Protein AF-A0A7R9LTA0-F1 (afdb_monomer)

Nearest PDB structures (foldseek):
  6tt7-assembly1_J  TM=9.162E-01  e=1.166E-02  Ovis aries

Foldseek 3Di:
DDDDDDDDDDDPDDDDPDDDDPDDDPQPADPDQDDDPVSVVVSNVCSVCVVVVNVVVVVVVVVVVVVCCVVDPVVVCVVPPPPDDPDDD

Solvent-accessible surface area (backbone atoms only — not comparable to full-atom values): 6022 Å² total; per-residue (Å²): 134,89,80,81,90,81,89,81,84,80,85,92,74,89,80,86,89,79,84,87,75,83,83,76,70,88,68,54,74,57,96,63,94,61,64,71,72,66,23,52,54,52,42,51,50,50,24,52,27,58,75,67,72,37,52,70,59,52,54,51,50,52,56,48,52,57,50,46,50,72,69,36,66,66,60,36,43,63,75,72,39,90,83,58,78,86,80,78,131

Organism: NCBI:txid1979941

pLDDT: mean 77.95, std 17.07, range [36.81, 96.31]

InterPro domains:
  IPR000711 ATPase, OSCP/delta subunit [PF00213] (37-85)
  IPR026015 F1F0 ATP synthase OSCP/delta subunit, N-terminal domain superfamily [G3DSA:1.10.520.20] (36-87)
  IPR026015 F1F0 ATP synthase OSCP/delta subunit, N-terminal domain superfamily [SSF47928] (34-85)

Sequence (89 aa):
MSRSLLSLQSLSAIAMRCASTAGSSPMVRTPVPLFGIDGRYVSAIWSAASKQKKLDAVDNELKQLLTLTQKDVRFKDLLFNPLIKVCVH

Secondary structure (DSSP, 8-state):
------------------------------SS---HHHHHHHHHHHHHHHHHT-HHHHHHHHHHHHHHHHH-HHHHHHHH-TTS-----

Radius of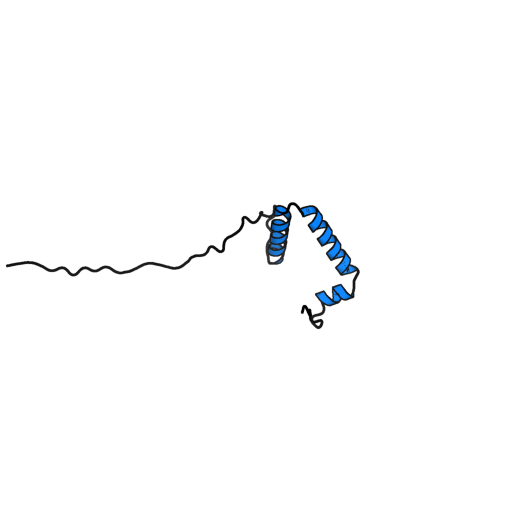 gyration: 28.82 Å; Cα contacts (8 Å, |Δi|>4): 28; chains: 1; bounding box: 74×64×53 Å

Mean predicted aligned error: 14.44 Å

Structure (mmCIF, N/CA/C/O backbone):
data_AF-A0A7R9LTA0-F1
#
_entry.id   AF-A0A7R9LTA0-F1
#
loop_
_atom_site.group_PDB
_atom_site.id
_atom_site.type_symbol
_atom_site.label_atom_id
_atom_site.label_alt_id
_atom_site.label_comp_id
_atom_site.label_asym_id
_atom_site.label_entity_id
_atom_site.label_seq_id
_atom_site.pdbx_PDB_ins_code
_atom_site.Cartn_x
_atom_site.Cartn_y
_atom_site.Cartn_z
_atom_site.occupancy
_atom_site.B_iso_or_equiv
_atom_site.auth_seq_id
_atom_site.auth_comp_id
_atom_site.auth_asym_id
_atom_site.auth_atom_id
_atom_site.pdbx_PDB_model_num
ATOM 1 N N . MET A 1 1 ? 63.326 52.704 27.969 1.00 39.75 1 MET A N 1
ATOM 2 C CA . MET A 1 1 ? 62.760 51.895 29.071 1.00 39.75 1 MET A CA 1
ATOM 3 C C . MET A 1 1 ? 61.454 51.268 28.600 1.00 39.75 1 MET A C 1
ATOM 5 O O . MET A 1 1 ? 60.544 52.015 28.287 1.00 39.75 1 MET A O 1
ATOM 9 N N . SER A 1 2 ? 61.459 49.932 28.479 1.00 49.03 2 SER A N 1
ATOM 10 C CA . SER A 1 2 ? 60.374 48.919 28.448 1.00 49.03 2 SER A CA 1
ATOM 11 C C . SER A 1 2 ? 58.964 49.323 27.972 1.00 49.03 2 SER A C 1
ATOM 13 O O . SER A 1 2 ? 58.365 50.242 28.515 1.00 49.03 2 SER A O 1
ATOM 15 N N . ARG A 1 3 ? 58.315 48.573 27.067 1.00 56.12 3 ARG A N 1
ATOM 16 C CA . ARG A 1 3 ? 57.700 47.243 27.318 1.00 56.12 3 ARG A CA 1
ATOM 17 C C . ARG A 1 3 ? 57.426 46.528 25.971 1.00 56.12 3 ARG A C 1
ATOM 19 O O . ARG A 1 3 ? 56.890 47.147 25.066 1.00 56.12 3 ARG A O 1
ATOM 26 N N . SER A 1 4 ? 57.960 45.315 25.773 1.00 52.06 4 SER A N 1
ATOM 27 C CA . SER A 1 4 ? 57.225 44.024 25.776 1.00 52.06 4 SER A CA 1
ATOM 28 C C . SER A 1 4 ? 56.177 43.910 24.658 1.00 52.06 4 SER A C 1
ATOM 30 O O . SER A 1 4 ? 55.153 44.575 24.711 1.00 52.06 4 SER A O 1
ATOM 32 N N . LEU A 1 5 ? 56.455 43.166 23.579 1.00 52.97 5 LEU A N 1
ATOM 33 C CA . LEU A 1 5 ? 56.076 41.745 23.419 1.00 52.97 5 LEU A CA 1
ATOM 34 C C . LEU A 1 5 ? 54.598 41.488 23.740 1.00 52.97 5 LEU A C 1
ATOM 36 O O . LEU A 1 5 ? 54.202 41.655 24.890 1.00 52.97 5 LEU A O 1
ATOM 40 N N . LEU A 1 6 ? 53.841 41.012 22.742 1.00 55.78 6 LEU A N 1
ATOM 41 C CA . LEU A 1 6 ? 53.132 39.722 22.767 1.00 55.78 6 LEU A CA 1
ATOM 42 C C . LEU A 1 6 ? 52.344 39.530 21.458 1.00 55.78 6 LEU A C 1
ATOM 44 O O . LEU A 1 6 ? 51.384 40.239 21.169 1.00 55.78 6 LEU A O 1
ATOM 48 N N . SER A 1 7 ? 52.771 38.541 20.673 1.00 60.31 7 SER A N 1
ATOM 49 C CA . SER A 1 7 ? 51.957 37.921 19.633 1.00 60.31 7 SER A CA 1
ATOM 50 C C . SER A 1 7 ? 50.785 37.197 20.293 1.00 60.31 7 SER A C 1
ATOM 52 O O . SER A 1 7 ? 51.020 36.407 21.210 1.00 60.31 7 SER A O 1
ATOM 54 N N . LEU A 1 8 ? 49.559 37.395 19.807 1.00 53.66 8 LEU A N 1
ATOM 55 C CA . LEU A 1 8 ? 48.427 36.556 20.190 1.00 53.66 8 LEU A CA 1
ATOM 56 C C . LEU A 1 8 ? 47.961 35.710 19.005 1.00 53.66 8 LEU A C 1
ATOM 58 O O . LEU A 1 8 ? 47.451 36.200 18.002 1.00 53.66 8 LEU A O 1
ATOM 62 N N . GLN A 1 9 ? 48.189 34.414 19.182 1.00 58.94 9 GLN A N 1
ATOM 63 C CA . GLN A 1 9 ? 47.599 33.290 18.474 1.00 58.94 9 GLN A CA 1
ATOM 64 C C . GLN A 1 9 ? 46.082 33.256 18.702 1.00 58.94 9 GLN A C 1
ATOM 66 O O . GLN A 1 9 ? 45.633 33.579 19.798 1.00 58.94 9 GLN A O 1
ATOM 71 N N . SER A 1 10 ? 45.314 32.745 17.736 1.00 56.94 10 SER A N 1
ATOM 72 C CA . SER A 1 10 ? 44.176 31.858 18.028 1.00 56.94 10 SER A CA 1
ATOM 73 C C . SER A 1 10 ? 43.627 31.245 16.736 1.00 56.94 10 SER A C 1
ATOM 75 O O . SER A 1 10 ? 43.171 31.945 15.834 1.00 56.94 10 SER A O 1
ATOM 77 N N . LEU A 1 11 ? 43.722 29.920 16.647 1.00 55.66 11 LEU A N 1
ATOM 78 C CA . LEU A 1 11 ? 43.213 29.075 15.573 1.00 55.66 11 LEU A CA 1
ATOM 79 C C . LEU A 1 11 ? 41.676 29.144 15.510 1.00 55.66 11 LEU A C 1
ATOM 81 O O . LEU A 1 11 ? 40.996 28.803 16.474 1.00 55.66 11 LEU A O 1
ATOM 85 N N . SER A 1 12 ? 41.128 29.481 14.342 1.00 56.50 12 SER A N 1
ATOM 86 C CA . SER A 1 12 ? 39.722 29.234 14.003 1.00 56.50 12 SER A CA 1
ATOM 87 C C . SER A 1 12 ? 39.559 27.765 13.599 1.00 56.50 12 SER A C 1
ATOM 89 O O . SER A 1 12 ? 39.749 27.388 12.443 1.00 56.50 12 SER A O 1
ATOM 91 N N . ALA A 1 13 ? 39.279 26.916 14.585 1.00 56.75 13 ALA A N 1
ATOM 92 C CA . ALA A 1 13 ? 38.785 25.563 14.381 1.00 56.75 13 ALA A CA 1
ATOM 93 C C . ALA A 1 13 ? 37.260 25.532 14.589 1.00 56.75 13 ALA A C 1
ATOM 95 O O . ALA A 1 13 ? 36.734 26.294 15.394 1.00 56.75 13 ALA A O 1
ATOM 96 N N . ILE A 1 14 ? 36.610 24.550 13.946 1.00 60.56 14 ILE A N 1
ATOM 97 C CA . ILE A 1 14 ? 35.263 24.009 14.230 1.00 60.56 14 ILE A CA 1
ATOM 98 C C . ILE A 1 14 ? 34.104 24.640 13.438 1.00 60.56 14 ILE A C 1
ATOM 100 O O . ILE A 1 14 ? 33.562 25.676 13.798 1.00 60.56 14 ILE A O 1
ATOM 104 N N . ALA A 1 15 ? 33.630 23.899 12.429 1.00 58.09 15 ALA A N 1
ATOM 105 C CA . ALA A 1 15 ? 32.221 23.492 12.341 1.00 58.09 15 ALA A CA 1
ATOM 106 C C . ALA A 1 15 ? 32.047 22.403 11.265 1.00 58.09 15 ALA A C 1
ATOM 108 O O . ALA A 1 15 ? 31.944 22.678 10.069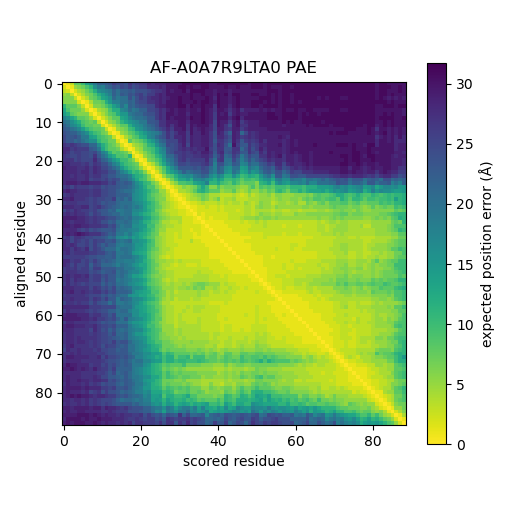 1.00 58.09 15 ALA A O 1
ATOM 109 N N . MET A 1 16 ? 31.996 21.146 11.705 1.00 63.38 16 MET A N 1
ATOM 110 C CA . MET A 1 16 ? 31.511 20.022 10.905 1.00 63.38 16 MET A CA 1
ATOM 111 C C . MET A 1 16 ? 30.010 20.224 10.648 1.00 63.38 16 MET A C 1
ATOM 113 O O . MET A 1 16 ? 29.201 20.185 11.571 1.00 63.38 16 MET A O 1
ATOM 117 N N . ARG A 1 17 ? 29.624 20.477 9.394 1.00 60.34 17 ARG A N 1
ATOM 118 C CA . ARG A 1 17 ? 28.217 20.574 8.978 1.00 60.34 17 ARG A CA 1
ATOM 119 C C . ARG A 1 17 ? 27.653 19.176 8.733 1.00 60.34 17 ARG A C 1
ATOM 121 O O . ARG A 1 17 ? 27.547 18.731 7.597 1.00 60.34 17 ARG A O 1
ATOM 128 N N . CYS A 1 18 ? 27.260 18.506 9.810 1.00 56.00 18 CYS A N 1
ATOM 129 C CA . CYS A 1 18 ? 26.299 17.409 9.752 1.00 56.00 18 CYS A CA 1
ATOM 130 C C . CYS A 1 18 ? 24.971 17.922 10.314 1.00 56.00 18 CYS A C 1
ATOM 132 O O . CYS A 1 18 ? 24.803 18.015 11.524 1.00 56.00 18 CYS A O 1
ATOM 134 N N . ALA A 1 19 ? 24.035 18.276 9.435 1.00 58.16 19 ALA A N 1
ATOM 135 C CA . ALA A 1 19 ? 22.661 18.583 9.813 1.00 58.16 19 ALA A CA 1
ATOM 136 C C . ALA A 1 19 ? 21.728 17.620 9.076 1.00 58.16 19 ALA A C 1
ATOM 138 O O . ALA A 1 19 ? 21.329 17.847 7.937 1.00 58.16 19 ALA A O 1
ATOM 139 N N . SER A 1 20 ? 21.421 16.505 9.728 1.00 67.88 20 SER A N 1
ATOM 140 C CA . SER A 1 20 ? 20.359 15.583 9.345 1.00 67.88 20 SER A CA 1
ATOM 141 C C . SER A 1 20 ? 19.126 15.864 10.197 1.00 67.88 20 SER A C 1
ATOM 143 O O . SER A 1 20 ? 19.143 15.514 11.370 1.00 67.88 20 SER A O 1
ATOM 145 N N . THR A 1 21 ? 18.066 16.425 9.608 1.00 55.81 21 THR A N 1
ATOM 146 C CA . THR A 1 21 ? 16.666 16.281 10.062 1.00 55.81 21 THR A CA 1
ATOM 147 C C . THR A 1 21 ? 15.707 16.677 8.929 1.00 55.81 21 THR A C 1
ATOM 149 O O . THR A 1 21 ? 15.150 17.770 8.900 1.00 55.81 21 THR A O 1
ATOM 152 N N . ALA A 1 22 ? 15.470 15.774 7.972 1.00 56.12 22 ALA A N 1
ATOM 153 C CA . ALA A 1 22 ? 14.249 15.865 7.171 1.00 56.12 22 ALA A CA 1
ATOM 154 C C . ALA A 1 22 ? 13.065 15.573 8.112 1.00 56.12 22 ALA A C 1
ATOM 156 O O . ALA A 1 22 ? 13.013 14.506 8.724 1.00 56.12 22 ALA A O 1
ATOM 157 N N . GLY A 1 23 ? 12.173 16.549 8.294 1.00 53.66 23 GLY A N 1
ATOM 158 C CA . GLY A 1 23 ? 11.093 16.514 9.279 1.00 53.66 23 GLY A CA 1
ATOM 159 C C . GLY A 1 23 ? 10.221 15.263 9.176 1.00 53.66 23 GLY A C 1
ATOM 160 O O . GLY A 1 23 ? 9.453 15.097 8.230 1.00 53.66 23 GLY A O 1
ATOM 161 N N . SER A 1 24 ? 10.301 14.387 10.178 1.00 54.41 24 SER A N 1
ATOM 162 C CA . SER A 1 24 ? 9.390 13.257 10.308 1.00 54.41 24 SER A CA 1
ATOM 163 C C . SER A 1 24 ? 8.097 13.731 10.967 1.00 54.41 24 SER A C 1
ATOM 165 O O . SER A 1 24 ? 8.047 13.912 12.184 1.00 54.41 24 SER A O 1
ATOM 167 N N . SER A 1 25 ? 7.021 13.883 10.189 1.00 57.66 25 SER A N 1
ATOM 168 C CA . SER A 1 25 ? 5.674 13.768 10.768 1.00 57.66 25 SER A CA 1
ATOM 169 C C . SER A 1 25 ? 5.622 12.486 11.611 1.00 57.66 25 SER A C 1
ATOM 171 O O . SER A 1 25 ? 6.154 11.477 11.138 1.00 57.66 25 SER A O 1
ATOM 173 N N . PRO A 1 26 ? 4.992 12.465 12.803 1.00 57.88 26 PRO A N 1
ATOM 174 C CA . PRO A 1 26 ? 4.933 11.262 13.627 1.00 57.88 26 PRO A CA 1
ATOM 175 C C . PRO A 1 26 ? 4.274 10.157 12.803 1.00 57.88 26 PRO A C 1
ATOM 177 O O . PRO A 1 26 ? 3.094 10.218 12.449 1.00 57.88 26 PRO A O 1
ATOM 180 N N . MET A 1 27 ? 5.087 9.210 12.357 1.00 62.31 27 MET A N 1
ATOM 181 C CA . MET A 1 27 ? 4.655 8.071 11.568 1.00 62.31 27 MET A CA 1
ATOM 182 C C . MET A 1 27 ? 4.090 7.083 12.581 1.00 62.31 27 MET A C 1
ATOM 184 O O . MET A 1 27 ? 4.794 6.706 13.519 1.00 62.31 27 MET A O 1
ATOM 188 N N . VAL A 1 28 ? 2.798 6.759 12.466 1.00 74.06 28 VAL A N 1
ATOM 189 C CA . VAL A 1 28 ? 2.155 5.814 13.383 1.00 74.06 28 VAL A CA 1
ATOM 190 C C . VAL A 1 28 ? 2.848 4.476 13.177 1.00 74.06 28 VAL A C 1
ATOM 192 O O . VAL A 1 28 ? 2.713 3.858 12.125 1.00 74.06 28 VAL A O 1
ATOM 195 N N . ARG A 1 29 ? 3.654 4.073 14.161 1.00 75.75 29 ARG A N 1
ATOM 196 C CA . ARG A 1 29 ? 4.441 2.841 14.099 1.00 75.75 29 ARG A CA 1
ATOM 197 C C . ARG A 1 29 ? 3.492 1.663 13.879 1.00 75.75 29 ARG A C 1
ATOM 199 O O . ARG A 1 29 ? 2.477 1.544 14.566 1.00 75.75 29 ARG A O 1
ATOM 206 N N . THR A 1 30 ? 3.824 0.806 12.919 1.00 84.00 30 THR A N 1
ATOM 207 C CA . THR A 1 30 ? 3.123 -0.464 12.736 1.00 84.00 30 THR A CA 1
ATOM 208 C C . THR A 1 30 ? 3.292 -1.323 13.994 1.00 84.00 30 THR A C 1
ATOM 210 O O . THR A 1 30 ? 4.386 -1.335 14.564 1.00 84.00 30 THR A O 1
ATOM 213 N N . PRO A 1 31 ? 2.249 -2.050 14.440 1.00 86.38 31 PRO A N 1
ATOM 214 C CA . PRO A 1 31 ? 2.328 -2.906 15.629 1.00 86.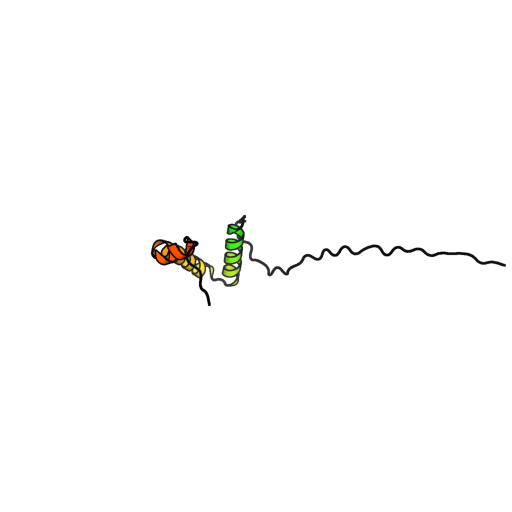38 31 PRO A CA 1
ATOM 215 C C . PRO A 1 31 ? 3.413 -3.984 15.524 1.00 86.38 31 PRO A C 1
ATOM 217 O O . P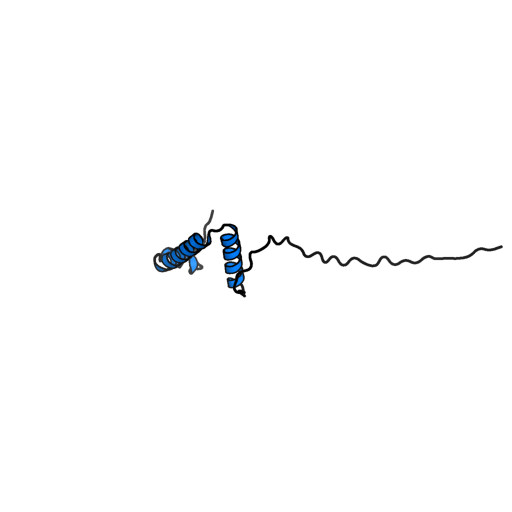RO A 1 31 ? 4.034 -4.346 16.517 1.00 86.38 31 PRO A O 1
ATOM 220 N N . VAL A 1 32 ? 3.655 -4.470 14.306 1.00 90.38 32 VAL A N 1
ATOM 221 C CA . VAL A 1 32 ? 4.731 -5.406 13.984 1.00 90.38 32 VAL A CA 1
ATOM 222 C C . VAL A 1 32 ? 5.801 -4.660 13.178 1.00 90.38 32 VAL A C 1
ATOM 224 O O . VAL A 1 32 ? 5.454 -3.932 12.237 1.00 90.38 32 VAL A O 1
ATOM 227 N N . PRO A 1 33 ? 7.094 -4.798 13.523 1.00 88.69 33 PRO A N 1
ATOM 228 C CA . PRO A 1 33 ? 8.170 -4.227 12.727 1.00 88.69 33 PRO A CA 1
ATOM 229 C C . PRO A 1 33 ? 8.285 -4.971 11.392 1.00 88.69 33 PRO A C 1
ATOM 231 O O . PRO A 1 33 ? 8.419 -6.192 11.352 1.00 88.69 33 PRO A O 1
ATOM 234 N N . LEU A 1 34 ? 8.229 -4.216 10.298 1.00 91.69 34 LEU A N 1
ATOM 235 C CA . LEU A 1 34 ? 8.336 -4.720 8.931 1.00 91.69 34 LEU A CA 1
ATOM 236 C C . LEU A 1 34 ? 9.658 -4.239 8.326 1.00 91.69 34 LEU A C 1
ATOM 238 O O . LEU A 1 34 ? 10.080 -3.106 8.568 1.00 91.69 34 LEU A O 1
ATOM 242 N N . PHE A 1 35 ? 10.302 -5.085 7.524 1.00 91.06 35 PHE A N 1
ATOM 243 C CA . PHE A 1 35 ? 11.635 -4.828 6.971 1.00 91.06 35 PHE A CA 1
ATOM 244 C C . PHE A 1 35 ? 11.636 -4.880 5.438 1.00 91.06 35 PHE A C 1
ATOM 246 O O . PHE A 1 35 ? 10.669 -5.305 4.810 1.00 91.06 35 PHE A O 1
ATOM 253 N N . GLY A 1 36 ? 12.740 -4.435 4.833 1.00 94.44 36 GLY A N 1
ATOM 254 C CA . GLY A 1 36 ? 12.904 -4.408 3.378 1.00 94.44 36 GLY A CA 1
ATOM 255 C C . GLY A 1 36 ? 12.145 -3.271 2.689 1.00 94.44 36 GLY A C 1
ATOM 256 O O . GLY A 1 36 ? 11.668 -2.335 3.336 1.00 94.44 36 GLY A O 1
ATOM 257 N N . ILE A 1 37 ? 12.075 -3.336 1.358 1.00 93.81 37 ILE A N 1
ATOM 258 C CA . ILE A 1 37 ? 11.325 -2.371 0.541 1.00 93.81 37 ILE A CA 1
ATOM 259 C C . ILE A 1 37 ? 9.817 -2.519 0.765 1.00 93.81 37 ILE A C 1
ATOM 261 O O . ILE A 1 37 ? 9.140 -1.529 1.032 1.00 93.81 37 ILE A O 1
ATOM 265 N N . ASP A 1 38 ? 9.321 -3.754 0.796 1.00 92.94 38 ASP A N 1
ATOM 266 C CA . ASP A 1 38 ? 7.902 -4.063 0.974 1.00 92.94 38 ASP A CA 1
ATOM 267 C C . ASP A 1 38 ? 7.409 -3.588 2.341 1.00 92.94 38 ASP A C 1
ATOM 269 O O . ASP A 1 38 ? 6.372 -2.934 2.449 1.00 92.94 38 ASP A O 1
ATOM 273 N N . GLY A 1 39 ? 8.212 -3.800 3.389 1.00 92.56 39 GLY A N 1
ATOM 274 C CA . GLY A 1 39 ? 7.894 -3.323 4.730 1.00 92.56 39 GLY A CA 1
ATOM 275 C C . GLY A 1 39 ? 7.786 -1.801 4.830 1.00 92.56 39 GLY A C 1
ATOM 276 O O . GLY A 1 39 ? 6.949 -1.298 5.582 1.00 92.56 39 GLY A O 1
ATOM 277 N N . ARG A 1 40 ? 8.569 -1.049 4.041 1.00 91.56 40 ARG A N 1
ATOM 278 C CA . ARG A 1 40 ? 8.455 0.419 3.977 1.00 91.56 40 ARG A CA 1
ATOM 279 C C . ARG A 1 40 ? 7.148 0.849 3.320 1.00 91.56 40 ARG A C 1
ATOM 281 O O . ARG A 1 40 ? 6.502 1.757 3.841 1.00 91.56 40 ARG A O 1
ATOM 288 N N . TYR A 1 41 ? 6.739 0.189 2.236 1.00 93.81 41 TYR A N 1
ATOM 289 C CA . TYR A 1 41 ? 5.456 0.462 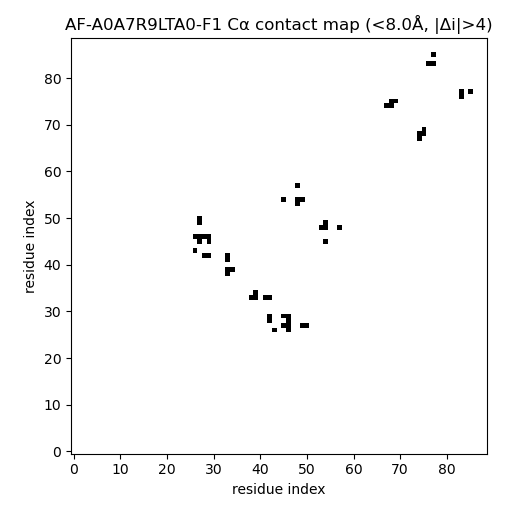1.584 1.00 93.81 41 TYR A CA 1
ATOM 290 C C . TYR A 1 41 ? 4.277 0.160 2.513 1.00 93.81 41 TYR A C 1
ATOM 292 O O . TYR A 1 41 ? 3.418 1.020 2.714 1.00 93.81 41 TYR A O 1
ATOM 300 N N . VAL A 1 42 ? 4.272 -1.013 3.153 1.00 93.31 42 VAL A N 1
ATOM 301 C CA . VAL A 1 42 ? 3.210 -1.405 4.094 1.00 93.31 42 VAL A CA 1
ATOM 302 C C . VAL A 1 42 ? 3.151 -0.446 5.285 1.00 93.31 42 VAL A C 1
ATOM 304 O O . VAL A 1 42 ? 2.071 0.017 5.652 1.00 93.31 42 VAL A O 1
ATOM 307 N N . SER A 1 43 ? 4.302 -0.084 5.858 1.00 91.94 43 SER A N 1
ATOM 308 C CA . SER A 1 43 ? 4.373 0.865 6.975 1.00 91.94 43 SER A CA 1
ATOM 309 C C . SER A 1 43 ? 3.857 2.258 6.601 1.00 91.94 43 SER A C 1
ATOM 311 O O . SER A 1 43 ? 3.136 2.882 7.388 1.00 91.94 43 SER A O 1
ATOM 313 N N . ALA A 1 44 ? 4.146 2.731 5.385 1.00 91.12 44 ALA A N 1
ATOM 314 C CA . ALA A 1 44 ? 3.630 4.001 4.880 1.00 91.12 44 ALA A CA 1
ATOM 315 C C . ALA A 1 44 ? 2.100 3.982 4.727 1.00 91.12 44 ALA A C 1
ATOM 317 O O . ALA A 1 44 ? 1.428 4.898 5.212 1.00 91.12 44 ALA A O 1
ATOM 318 N N . ILE A 1 45 ? 1.546 2.924 4.121 1.00 92.31 45 ILE A N 1
ATOM 319 C CA . ILE A 1 45 ? 0.095 2.759 3.944 1.00 92.31 45 ILE A CA 1
ATOM 320 C C . ILE A 1 45 ? -0.602 2.668 5.303 1.00 92.31 45 ILE A C 1
ATOM 322 O O . ILE A 1 45 ? -1.543 3.421 5.553 1.00 92.31 45 ILE A O 1
ATOM 326 N N . TRP A 1 46 ? -0.111 1.820 6.212 1.00 92.62 46 TRP A N 1
ATOM 327 C CA . TRP A 1 46 ? -0.660 1.687 7.565 1.00 92.62 46 TRP A CA 1
ATOM 328 C C . TRP A 1 46 ? -0.650 3.021 8.312 1.00 92.62 46 TRP A C 1
ATOM 330 O O . TRP A 1 46 ? -1.651 3.421 8.906 1.00 92.62 46 TRP A O 1
ATOM 340 N N . SER A 1 47 ? 0.465 3.749 8.237 1.00 90.19 47 SER A N 1
ATOM 341 C CA . SER A 1 47 ? 0.602 5.055 8.879 1.00 90.19 47 SER A CA 1
ATOM 342 C C . SER A 1 47 ? -0.400 6.074 8.343 1.00 90.19 47 SER A C 1
ATOM 344 O O . SER A 1 47 ? -0.958 6.848 9.121 1.00 90.19 47 SER A O 1
ATOM 346 N N . ALA A 1 48 ? -0.634 6.094 7.029 1.00 90.69 48 ALA A N 1
ATOM 347 C CA . ALA A 1 48 ? -1.603 6.987 6.404 1.00 90.69 48 ALA A CA 1
ATOM 348 C C . ALA A 1 48 ? -3.049 6.590 6.750 1.00 90.69 48 ALA A C 1
ATOM 350 O O . ALA A 1 48 ? -3.837 7.440 7.170 1.00 90.69 48 ALA A O 1
ATOM 351 N N . ALA A 1 49 ? -3.376 5.302 6.643 1.00 92.12 49 ALA A N 1
ATOM 352 C CA . ALA A 1 49 ? -4.705 4.762 6.916 1.00 92.12 49 ALA A CA 1
ATOM 353 C C . ALA A 1 49 ? -5.103 4.924 8.388 1.00 92.12 49 ALA A C 1
ATOM 355 O O . ALA A 1 49 ? -6.228 5.331 8.687 1.00 92.12 49 ALA A O 1
ATOM 356 N N . SER A 1 50 ? -4.165 4.671 9.305 1.00 91.19 50 SER A N 1
ATOM 357 C CA . SER A 1 50 ? -4.367 4.819 10.748 1.00 91.19 50 SER A CA 1
ATOM 358 C C . SER A 1 50 ? -4.616 6.280 11.134 1.00 91.19 50 SER A C 1
ATOM 360 O O . SER A 1 50 ? -5.567 6.569 11.859 1.00 91.19 50 SER A O 1
ATOM 362 N N . LYS A 1 51 ? -3.854 7.229 10.564 1.00 89.25 51 LYS A N 1
ATOM 363 C CA . LYS A 1 51 ? -4.087 8.674 10.763 1.00 89.25 51 LYS A CA 1
ATO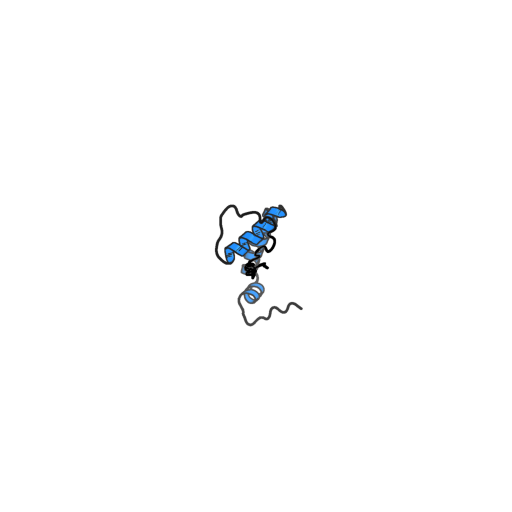M 364 C C . LYS A 1 51 ? -5.466 9.119 10.282 1.00 89.25 51 LYS A C 1
ATOM 366 O O . LYS A 1 51 ? -6.087 9.968 10.912 1.00 89.25 51 LYS A O 1
ATOM 371 N N . GLN A 1 52 ? -5.938 8.551 9.176 1.00 90.94 52 GLN A N 1
ATOM 372 C CA . GLN A 1 52 ? -7.240 8.878 8.596 1.00 90.94 52 GLN A CA 1
ATOM 373 C C . GLN A 1 52 ? -8.399 8.059 9.186 1.00 90.94 52 GLN A C 1
ATOM 375 O O . GLN A 1 52 ? -9.544 8.326 8.835 1.00 90.94 52 GLN A O 1
ATOM 380 N N . LYS A 1 53 ? -8.127 7.081 10.067 1.00 89.88 53 LYS A N 1
ATOM 381 C CA . LYS A 1 53 ? -9.110 6.113 10.594 1.00 89.88 53 LYS A CA 1
ATOM 382 C C . LYS A 1 53 ? -9.876 5.359 9.493 1.00 89.88 53 LYS A C 1
ATOM 384 O O . LYS A 1 53 ? -11.051 5.051 9.652 1.00 89.88 53 LYS A O 1
ATOM 389 N N . LYS A 1 54 ? -9.212 5.058 8.374 1.00 93.62 54 LYS A N 1
ATOM 390 C CA . LYS A 1 54 ? -9.795 4.378 7.197 1.00 93.62 54 LYS A CA 1
ATOM 391 C C . LYS A 1 54 ? -9.233 2.968 6.991 1.00 93.62 54 LYS A C 1
ATOM 393 O O . LYS A 1 54 ? -9.039 2.535 5.862 1.00 93.62 54 LYS A O 1
ATOM 398 N N . LEU A 1 55 ? -8.933 2.264 8.081 1.00 91.56 55 LEU A N 1
ATOM 399 C CA . LEU A 1 55 ? -8.303 0.940 8.031 1.00 91.56 55 LEU A CA 1
ATOM 400 C C . LEU A 1 55 ? -9.166 -0.084 7.278 1.00 91.56 55 LEU A C 1
ATOM 402 O O . LEU A 1 55 ? -8.656 -0.756 6.386 1.00 91.56 55 LEU A O 1
ATOM 406 N N . ASP A 1 56 ? -10.471 -0.127 7.558 1.00 93.94 56 ASP A N 1
ATOM 407 C CA . ASP A 1 56 ? -11.389 -1.081 6.917 1.00 93.94 56 ASP A CA 1
ATOM 408 C C . ASP A 1 56 ? -11.571 -0.804 5.419 1.00 93.94 56 ASP A C 1
ATOM 410 O O . ASP A 1 56 ? -11.671 -1.724 4.609 1.00 93.94 56 ASP A O 1
ATOM 414 N N . ALA A 1 57 ? -11.597 0.474 5.027 1.00 94.81 57 ALA A N 1
ATOM 415 C CA . ALA A 1 57 ? -11.699 0.861 3.622 1.00 94.81 57 ALA A CA 1
ATOM 416 C C . ALA A 1 57 ? -10.467 0.392 2.835 1.00 94.81 57 ALA A C 1
ATOM 418 O O . ALA A 1 57 ? -10.611 -0.267 1.809 1.00 94.81 57 ALA A O 1
ATOM 419 N N . VAL A 1 58 ? -9.268 0.652 3.367 1.00 95.06 58 VAL A N 1
ATOM 420 C CA . VAL A 1 58 ? -8.006 0.244 2.733 1.00 95.06 58 VAL A CA 1
ATOM 421 C C . VAL A 1 58 ? -7.891 -1.281 2.640 1.00 95.06 58 VAL A C 1
ATOM 423 O O . VAL A 1 58 ? -7.460 -1.788 1.609 1.00 95.06 58 VAL A O 1
ATOM 426 N N . ASP A 1 59 ? -8.312 -2.034 3.661 1.00 93.75 59 ASP A N 1
ATOM 427 C CA . ASP A 1 59 ? -8.303 -3.506 3.606 1.00 93.75 59 ASP A CA 1
ATOM 428 C C . ASP A 1 59 ? -9.217 -4.047 2.489 1.00 93.75 59 ASP A C 1
ATOM 430 O O . ASP A 1 59 ? -8.841 -4.936 1.719 1.00 93.75 59 ASP A O 1
ATOM 434 N N . ASN A 1 60 ? -10.408 -3.465 2.339 1.00 96.31 60 ASN A N 1
ATOM 435 C CA . ASN A 1 60 ? -11.328 -3.844 1.268 1.00 96.31 60 ASN A CA 1
ATOM 436 C C . ASN A 1 60 ? -10.784 -3.486 -0.122 1.00 96.31 60 ASN A C 1
ATOM 438 O O . ASN A 1 60 ? -10.859 -4.315 -1.031 1.00 96.31 60 ASN A O 1
ATOM 442 N N . GLU A 1 61 ? -10.199 -2.300 -0.287 1.00 94.88 61 GLU A N 1
ATOM 443 C CA . GLU A 1 61 ? -9.566 -1.878 -1.542 1.00 94.88 61 GLU A CA 1
ATOM 444 C C . GLU A 1 61 ? -8.412 -2.816 -1.927 1.00 94.88 61 GLU A C 1
ATOM 446 O O . GLU A 1 61 ? -8.338 -3.260 -3.073 1.00 94.88 61 GLU A O 1
ATOM 451 N N . LEU A 1 62 ? -7.562 -3.217 -0.975 1.00 95.31 62 LEU A N 1
ATOM 452 C CA . LEU A 1 62 ? -6.479 -4.172 -1.235 1.00 95.31 62 LEU A CA 1
ATOM 453 C C . LEU A 1 62 ? -7.016 -5.536 -1.699 1.00 95.31 62 LEU A C 1
ATOM 455 O O . LEU A 1 62 ? -6.518 -6.089 -2.682 1.00 95.31 62 LEU A O 1
ATOM 459 N N . LYS A 1 63 ? -8.072 -6.064 -1.066 1.00 95.50 63 LYS A N 1
ATOM 460 C CA . LYS A 1 63 ? -8.726 -7.315 -1.509 1.00 95.50 63 LYS A CA 1
ATOM 461 C C . LYS A 1 63 ? -9.330 -7.186 -2.907 1.00 95.50 63 LYS A C 1
ATOM 463 O O . LYS A 1 63 ? -9.239 -8.119 -3.714 1.00 95.50 63 LYS A O 1
ATOM 468 N N . GLN A 1 64 ? -9.929 -6.039 -3.212 1.00 94.75 64 GLN A N 1
ATOM 469 C CA . GLN A 1 64 ? -10.462 -5.753 -4.541 1.00 94.75 64 GLN A CA 1
ATOM 470 C C . GLN A 1 64 ? -9.345 -5.710 -5.589 1.00 94.75 64 GLN A C 1
ATOM 472 O O . GLN A 1 64 ? -9.483 -6.362 -6.622 1.00 94.75 64 GLN A O 1
ATOM 477 N N . LEU A 1 65 ? -8.217 -5.049 -5.315 1.00 92.94 65 LEU A N 1
ATOM 478 C CA . LEU A 1 65 ? -7.062 -5.007 -6.221 1.00 92.94 65 LEU A CA 1
ATOM 479 C C . LEU A 1 65 ? -6.494 -6.404 -6.504 1.00 92.94 65 LEU A C 1
ATOM 481 O O . LEU A 1 65 ? -6.230 -6.737 -7.662 1.00 92.94 65 LEU A O 1
ATOM 485 N N . LEU A 1 66 ? -6.370 -7.254 -5.480 1.00 92.00 66 LEU A N 1
ATOM 486 C CA . LEU A 1 66 ? -5.943 -8.648 -5.658 1.00 92.00 66 LEU A CA 1
ATOM 487 C C . LEU A 1 66 ? -6.915 -9.423 -6.554 1.00 92.00 66 LEU A C 1
ATOM 489 O O . LEU A 1 66 ? -6.501 -10.150 -7.456 1.00 92.00 66 LEU A O 1
ATOM 493 N N . THR A 1 67 ? -8.214 -9.216 -6.347 1.00 93.19 67 THR A N 1
ATOM 494 C CA . THR A 1 67 ? -9.267 -9.852 -7.144 1.00 93.19 67 THR A CA 1
ATOM 495 C C . THR A 1 67 ? -9.242 -9.373 -8.600 1.00 93.19 67 THR A C 1
ATOM 497 O O . THR A 1 67 ? -9.362 -10.1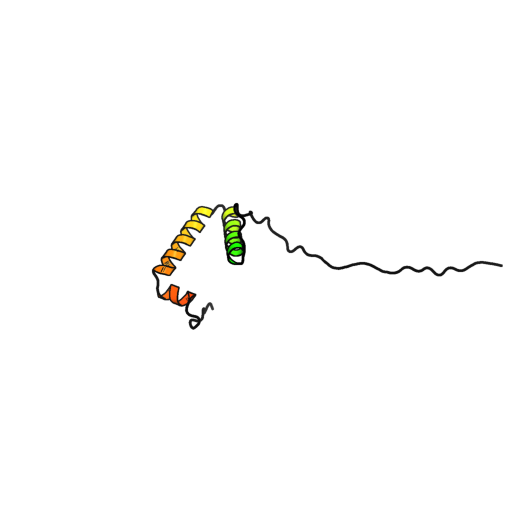84 -9.516 1.00 93.19 67 THR A O 1
ATOM 500 N N . LEU A 1 68 ? -9.064 -8.070 -8.837 1.00 90.88 68 LEU A N 1
ATOM 501 C CA . LEU A 1 68 ? -8.962 -7.490 -10.181 1.00 90.88 68 LEU A CA 1
ATOM 502 C C . LEU A 1 68 ? -7.728 -8.001 -10.927 1.00 90.88 68 LEU A C 1
ATOM 504 O O . LEU A 1 68 ? -7.829 -8.341 -12.102 1.00 90.88 68 LEU A O 1
ATOM 508 N N . THR A 1 69 ? -6.603 -8.151 -10.224 1.00 89.06 69 THR A N 1
ATOM 509 C CA . THR A 1 69 ? -5.358 -8.709 -10.778 1.00 89.06 69 THR A CA 1
ATOM 510 C C . THR A 1 69 ? -5.533 -10.139 -11.294 1.00 89.06 69 THR A C 1
ATOM 512 O O . THR A 1 69 ? -4.877 -10.537 -12.254 1.00 89.06 69 THR A O 1
ATOM 515 N N . GLN A 1 70 ? -6.426 -10.921 -10.682 1.00 87.94 70 GLN A N 1
ATOM 516 C CA . GLN A 1 70 ? -6.723 -12.286 -11.123 1.00 87.94 70 GLN A CA 1
ATOM 517 C C . GLN A 1 70 ? -7.775 -12.341 -12.236 1.00 87.94 70 GLN A C 1
ATOM 519 O O . GLN A 1 70 ? -7.713 -13.226 -13.086 1.00 87.94 70 GLN A O 1
ATOM 524 N N . LYS A 1 71 ? -8.752 -11.427 -12.220 1.00 90.31 71 LYS A N 1
ATOM 525 C CA . LYS A 1 71 ? -9.887 -11.438 -13.155 1.00 90.31 71 LYS A CA 1
ATOM 526 C C . LYS A 1 71 ? -9.568 -10.799 -14.503 1.00 90.31 71 LYS A C 1
ATOM 528 O O . LYS A 1 71 ? -10.011 -11.318 -15.524 1.00 90.31 71 LYS A O 1
ATOM 533 N N . ASP A 1 72 ? -8.860 -9.671 -14.516 1.00 88.38 72 ASP A N 1
ATOM 534 C CA . ASP A 1 72 ? -8.599 -8.924 -15.747 1.00 88.38 72 ASP A CA 1
ATOM 535 C C . ASP A 1 72 ? -7.209 -9.257 -16.302 1.00 88.38 72 ASP A C 1
ATOM 537 O O . ASP A 1 72 ? -6.174 -8.833 -15.782 1.00 88.38 72 ASP A O 1
ATOM 541 N N . VAL A 1 73 ? -7.204 -10.016 -17.399 1.00 85.06 73 VAL A N 1
ATOM 542 C CA . VAL A 1 73 ? -5.989 -10.423 -18.117 1.00 85.06 73 VAL A CA 1
ATOM 543 C C . VAL A 1 73 ? -5.220 -9.205 -18.628 1.00 85.06 73 VAL A C 1
ATOM 545 O O . VAL A 1 73 ? -3.997 -9.179 -18.548 1.00 85.06 73 VAL A O 1
ATOM 548 N N . ARG A 1 74 ? -5.918 -8.150 -19.066 1.00 84.81 74 ARG A N 1
ATOM 549 C CA . ARG A 1 74 ? -5.260 -6.943 -19.586 1.00 84.81 74 ARG A CA 1
ATOM 550 C C . ARG A 1 74 ? -4.564 -6.179 -18.471 1.00 84.81 74 ARG A C 1
ATOM 552 O O . ARG A 1 74 ? -3.460 -5.688 -18.662 1.00 84.81 74 ARG A O 1
ATOM 559 N N . PHE A 1 75 ? -5.198 -6.090 -17.303 1.00 86.56 75 PHE A N 1
ATOM 560 C CA . PHE A 1 75 ? -4.598 -5.441 -16.139 1.00 86.56 75 PHE A CA 1
ATOM 561 C C . PHE A 1 75 ? -3.357 -6.198 -15.656 1.00 86.56 75 PHE A C 1
ATOM 563 O O . PHE A 1 75 ? -2.338 -5.586 -15.343 1.00 86.56 75 PHE A O 1
ATOM 570 N N . LYS A 1 76 ? -3.406 -7.533 -15.675 1.00 87.19 76 LYS A N 1
ATOM 571 C CA . LYS A 1 76 ? -2.238 -8.374 -15.418 1.00 87.19 76 LYS A CA 1
ATOM 572 C C . LYS A 1 76 ? -1.116 -8.098 -16.427 1.00 87.19 76 LYS A C 1
ATOM 574 O O . LYS A 1 76 ? 0.022 -7.881 -16.018 1.00 87.19 76 LYS A O 1
ATOM 579 N N . ASP A 1 77 ? -1.430 -8.044 -17.718 1.00 87.38 77 ASP A N 1
ATOM 580 C CA . ASP A 1 77 ? -0.434 -7.751 -18.751 1.00 87.38 77 ASP A CA 1
ATOM 581 C C . ASP A 1 77 ? 0.206 -6.370 -18.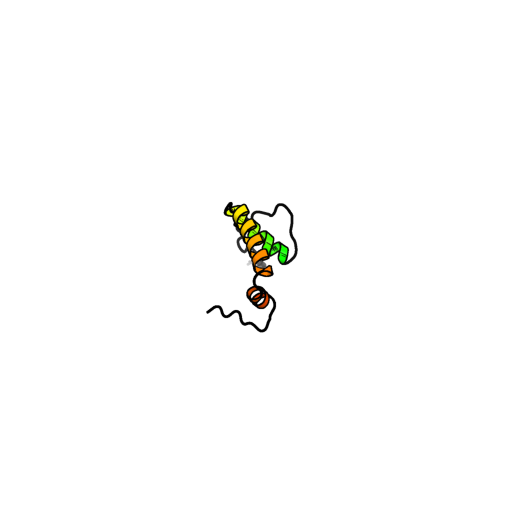551 1.00 87.38 77 ASP A C 1
ATOM 583 O O . ASP A 1 77 ? 1.417 -6.249 -18.700 1.00 87.38 77 ASP A O 1
ATOM 587 N N . LEU A 1 78 ? -0.546 -5.351 -18.115 1.00 87.00 78 LEU A N 1
ATOM 588 C CA . LEU A 1 78 ? 0.014 -4.032 -17.780 1.00 87.00 78 LEU A CA 1
ATOM 589 C C . LEU A 1 78 ? 1.053 -4.072 -16.649 1.00 87.00 78 LEU A C 1
ATOM 591 O O . LEU A 1 78 ? 1.977 -3.263 -16.649 1.00 87.00 78 LEU A O 1
ATOM 595 N N . LEU A 1 79 ? 0.907 -4.980 -15.681 1.00 86.75 79 LEU A N 1
ATOM 596 C CA . LEU A 1 79 ? 1.827 -5.085 -14.545 1.00 86.75 79 LEU A CA 1
ATOM 597 C C . LEU A 1 79 ? 3.090 -5.889 -14.874 1.00 86.75 79 LEU A C 1
ATOM 599 O O . LEU A 1 79 ? 4.158 -5.586 -14.345 1.00 86.75 79 LEU A O 1
ATOM 603 N N . PHE A 1 80 ? 2.973 -6.925 -15.709 1.00 86.50 80 PHE A N 1
ATOM 604 C CA . PHE A 1 80 ? 4.062 -7.880 -15.946 1.00 86.50 80 PHE A CA 1
ATOM 605 C C . PHE A 1 80 ? 4.744 -7.732 -17.305 1.00 86.50 80 PHE A C 1
ATOM 607 O O . PHE A 1 80 ? 5.878 -8.186 -17.455 1.00 86.50 80 PHE A O 1
ATOM 614 N N . ASN A 1 81 ? 4.085 -7.137 -18.301 1.00 86.75 81 ASN A N 1
ATOM 615 C CA . ASN A 1 81 ? 4.641 -7.018 -19.641 1.00 86.75 81 ASN A CA 1
ATOM 616 C C . ASN A 1 81 ? 5.482 -5.734 -19.770 1.00 86.75 81 ASN A C 1
ATOM 618 O O . ASN A 1 81 ? 4.919 -4.640 -19.831 1.00 86.75 81 ASN A O 1
ATOM 622 N N . PRO A 1 82 ? 6.820 -5.835 -19.897 1.00 85.75 82 PRO A N 1
ATOM 623 C CA . PRO A 1 82 ? 7.690 -4.663 -20.000 1.00 85.75 82 PRO A CA 1
ATOM 624 C C . PRO A 1 82 ? 7.551 -3.914 -21.337 1.00 85.75 82 PRO A C 1
ATOM 626 O O . PRO A 1 82 ? 8.109 -2.830 -21.491 1.00 85.75 82 PRO A O 1
ATOM 629 N N . LEU A 1 83 ? 6.843 -4.483 -22.320 1.00 85.56 83 LEU A N 1
ATOM 630 C CA . LEU A 1 83 ? 6.642 -3.876 -23.639 1.00 85.56 83 LEU A CA 1
ATOM 631 C C . LEU A 1 83 ? 5.497 -2.861 -23.654 1.00 85.56 83 LEU A C 1
ATOM 633 O O . LEU A 1 83 ? 5.418 -2.036 -24.568 1.00 85.56 83 LEU A O 1
ATOM 637 N N . ILE A 1 84 ? 4.600 -2.921 -22.669 1.00 82.69 84 ILE A N 1
ATOM 638 C CA . ILE A 1 84 ? 3.461 -2.016 -22.609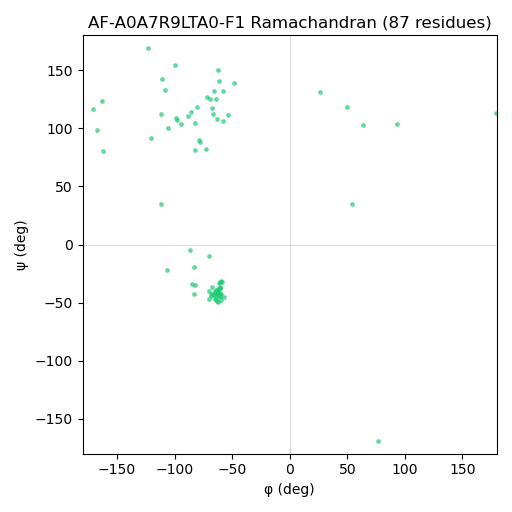 1.00 82.69 84 ILE A CA 1
ATOM 639 C C . ILE A 1 84 ? 3.909 -0.737 -21.910 1.00 82.69 84 ILE A C 1
ATOM 641 O O . ILE A 1 84 ? 4.255 -0.726 -20.731 1.00 82.69 84 ILE A O 1
ATOM 645 N N . LYS A 1 85 ? 3.925 0.368 -22.658 1.00 74.81 85 LYS A N 1
ATOM 646 C CA . LYS A 1 85 ? 4.232 1.682 -22.095 1.00 74.81 85 LYS A CA 1
ATOM 647 C C . LYS A 1 85 ? 3.063 2.134 -21.230 1.00 74.81 85 LYS A C 1
ATOM 649 O O . LYS A 1 85 ? 1.930 2.206 -21.703 1.00 74.81 85 LYS A O 1
ATOM 654 N N . VAL A 1 86 ? 3.352 2.498 -19.985 1.00 68.56 86 VAL A N 1
ATOM 655 C CA . VAL A 1 86 ? 2.406 3.206 -19.119 1.00 68.56 86 VAL A CA 1
ATOM 656 C C . VAL A 1 86 ? 2.310 4.644 -19.631 1.00 68.56 86 VAL A C 1
ATOM 658 O O . VAL A 1 86 ? 3.018 5.535 -19.172 1.00 68.56 86 VAL A O 1
ATOM 661 N N . CYS A 1 87 ? 1.501 4.865 -20.665 1.00 47.59 87 CYS A N 1
ATOM 662 C CA . CYS A 1 87 ? 1.236 6.206 -21.172 1.00 47.59 87 CYS A CA 1
ATOM 663 C C . CYS A 1 87 ? 0.234 6.892 -20.237 1.00 47.59 87 CYS A C 1
ATOM 665 O O . CYS A 1 87 ? -0.975 6.803 -20.435 1.00 47.59 87 CYS A O 1
ATOM 667 N N . VAL A 1 88 ? 0.751 7.555 -19.204 1.00 50.44 88 VAL A N 1
ATOM 668 C CA . VAL A 1 88 ? 0.033 8.603 -18.475 1.00 50.44 88 VAL A CA 1
ATOM 669 C C . VAL A 1 88 ? 0.473 9.916 -19.116 1.00 50.44 88 VAL A C 1
ATOM 671 O O . VAL A 1 88 ? 1.620 10.327 -18.945 1.00 50.44 88 VAL A O 1
ATOM 674 N N . HIS A 1 89 ? -0.400 10.485 -19.946 1.00 36.81 89 HIS A N 1
ATOM 675 C CA . HIS A 1 89 ? -0.296 11.882 -20.367 1.00 36.81 89 HIS A CA 1
ATOM 676 C C . HIS A 1 89 ? -0.720 12.798 -19.222 1.00 36.81 89 HIS A C 1
ATOM 678 O O . HIS A 1 89 ? -1.678 12.421 -18.506 1.00 36.81 89 HIS A O 1
#